Protein AF-A0A553KQR3-F1 (afdb_monomer_lite)

Radius of gyration: 22.25 Å; chains: 1; bounding box: 48×59×46 Å

Secondary structure (DSSP, 8-state):
-HHHHHHHHHHHHHHHHHHHHHHS-S---EE-TTS-EE----HHHHHHHHHHHHHHHHHHHHHHHHHHHHHHHTTT--HHHHHHIIIIIHHHHHHHHHHHHHHHHHHHHHHHHHHHHHH-

Structure (mmCIF, N/CA/C/O backbone):
data_AF-A0A553KQR3-F1
#
_entry.id   AF-A0A553KQR3-F1
#
loop_
_atom_site.group_PDB
_atom_site.id
_atom_site.type_symbol
_atom_site.label_atom_id
_atom_site.label_alt_id
_atom_site.label_comp_id
_atom_site.label_asym_id
_atom_site.label_entity_id
_atom_site.label_seq_id
_atom_site.pdbx_PDB_ins_code
_atom_site.Cartn_x
_atom_site.Cartn_y
_atom_site.Cartn_z
_atom_site.occupancy
_atom_site.B_iso_or_equiv
_atom_site.auth_seq_id
_atom_site.auth_comp_id
_atom_site.auth_asym_id
_atom_site.auth_atom_id
_atom_site.pdbx_PDB_model_num
ATOM 1 N N . MET A 1 1 ? -17.367 -7.140 9.792 1.00 59.81 1 MET A N 1
ATOM 2 C CA . MET A 1 1 ? -16.041 -6.591 9.408 1.00 59.81 1 MET A CA 1
ATOM 3 C C . MET A 1 1 ? -15.518 -7.176 8.107 1.00 59.81 1 MET A C 1
ATOM 5 O O . MET A 1 1 ? -15.021 -6.427 7.276 1.00 59.81 1 MET A O 1
ATOM 9 N N . GLU A 1 2 ? -15.704 -8.474 7.909 1.00 65.81 2 GLU A N 1
ATOM 10 C CA . GLU A 1 2 ? -15.250 -9.260 6.758 1.00 65.81 2 GLU A CA 1
ATOM 11 C C . GLU A 1 2 ? -15.526 -8.621 5.385 1.00 65.81 2 GLU A C 1
ATOM 13 O O . GLU A 1 2 ? -14.600 -8.382 4.619 1.00 65.81 2 GLU A O 1
ATOM 18 N N . LYS A 1 3 ? -16.765 -8.181 5.116 1.00 73.12 3 LYS A N 1
ATOM 19 C CA . LYS A 1 3 ? -17.129 -7.544 3.832 1.00 73.12 3 LYS A CA 1
ATOM 20 C C . LYS A 1 3 ? -16.372 -6.239 3.533 1.00 73.12 3 LYS A C 1
ATOM 22 O O . LYS A 1 3 ? -16.201 -5.897 2.367 1.00 73.12 3 LYS A O 1
ATOM 27 N N . ARG A 1 4 ? -15.954 -5.477 4.557 1.00 73.88 4 ARG A N 1
ATOM 28 C CA . ARG A 1 4 ? -15.178 -4.233 4.364 1.00 73.88 4 ARG A CA 1
ATOM 29 C C . ARG A 1 4 ? -13.708 -4.541 4.094 1.00 73.88 4 ARG A C 1
ATOM 31 O O . ARG A 1 4 ? -13.149 -3.961 3.175 1.00 73.88 4 ARG A O 1
ATOM 38 N N . LEU A 1 5 ? -13.125 -5.475 4.845 1.00 72.94 5 LEU A N 1
ATOM 39 C CA . LEU A 1 5 ? -11.755 -5.955 4.632 1.00 72.94 5 LEU A CA 1
ATOM 40 C C . LEU A 1 5 ? -11.584 -6.592 3.249 1.00 72.94 5 LEU A C 1
ATOM 42 O O . LEU A 1 5 ? -10.628 -6.267 2.554 1.00 72.94 5 LEU A O 1
ATOM 46 N N . LEU A 1 6 ? -12.552 -7.405 2.816 1.00 74.00 6 LEU A N 1
ATOM 47 C CA . LEU A 1 6 ? -12.548 -8.030 1.493 1.00 74.00 6 LEU A CA 1
ATOM 48 C C . LEU A 1 6 ? -12.546 -6.984 0.371 1.00 74.00 6 LEU A C 1
ATOM 50 O O . LEU A 1 6 ? -11.739 -7.062 -0.549 1.00 74.00 6 LEU A O 1
ATOM 54 N N . LYS A 1 7 ? -13.410 -5.963 0.470 1.00 76.44 7 LYS A N 1
ATOM 55 C CA . LYS A 1 7 ? -13.427 -4.857 -0.497 1.00 76.44 7 LYS A CA 1
ATOM 56 C C . LYS A 1 7 ? -12.081 -4.140 -0.530 1.00 76.44 7 LYS A C 1
ATOM 58 O O . LYS A 1 7 ? -11.546 -3.934 -1.612 1.00 76.44 7 LYS A O 1
ATOM 63 N N . THR A 1 8 ? -11.517 -3.804 0.631 1.00 80.06 8 THR A N 1
ATOM 64 C CA . THR A 1 8 ? -10.203 -3.154 0.702 1.00 80.06 8 THR A CA 1
ATOM 65 C C . THR A 1 8 ? -9.122 -4.001 0.038 1.00 80.06 8 THR A C 1
ATOM 67 O O . THR A 1 8 ? -8.365 -3.451 -0.749 1.00 80.06 8 THR A O 1
ATOM 70 N N . ALA A 1 9 ? -9.099 -5.316 0.279 1.00 74.06 9 ALA A N 1
ATOM 71 C CA . ALA A 1 9 ? -8.136 -6.234 -0.327 1.00 74.06 9 ALA A CA 1
ATOM 72 C C . ALA A 1 9 ? -8.225 -6.230 -1.860 1.00 74.06 9 ALA A C 1
ATOM 74 O O . ALA A 1 9 ? -7.211 -6.046 -2.532 1.00 74.06 9 ALA A O 1
ATOM 75 N N . VAL A 1 10 ? -9.440 -6.353 -2.409 1.00 78.31 10 VAL A N 1
ATOM 76 C CA . VAL A 1 10 ? -9.678 -6.364 -3.862 1.00 78.31 10 VAL A CA 1
ATOM 77 C C . VAL A 1 10 ? -9.291 -5.029 -4.503 1.00 78.31 10 VAL A C 1
ATOM 79 O O . VAL A 1 10 ? -8.584 -5.015 -5.509 1.00 78.31 10 VAL A O 1
ATOM 82 N N . TYR A 1 11 ? -9.688 -3.898 -3.912 1.00 80.06 11 TYR A N 1
ATOM 83 C CA . TYR A 1 11 ? -9.331 -2.585 -4.456 1.00 80.06 11 TYR A CA 1
ATOM 84 C C . TYR A 1 11 ? -7.831 -2.311 -4.352 1.00 80.06 11 TYR A C 1
ATOM 86 O O . TYR A 1 11 ? -7.234 -1.844 -5.319 1.00 80.06 11 TYR A O 1
ATOM 94 N N . SER A 1 12 ? -7.198 -2.653 -3.224 1.00 78.88 12 SER A N 1
ATOM 95 C CA . SER A 1 12 ? -5.744 -2.529 -3.087 1.00 78.88 12 SER A CA 1
ATOM 96 C C . SER A 1 12 ? -4.998 -3.437 -4.058 1.00 78.88 12 SER A C 1
ATOM 98 O O . SER A 1 12 ? -3.917 -3.068 -4.502 1.00 78.88 12 SER A O 1
ATOM 100 N N . PHE A 1 13 ? -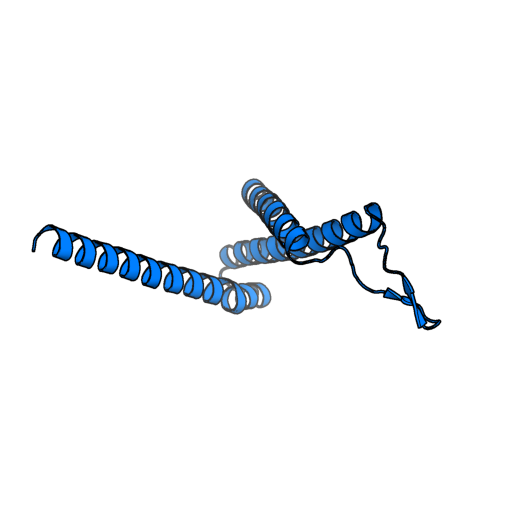5.575 -4.592 -4.414 1.00 79.44 13 PHE A N 1
ATOM 101 C CA . PHE A 1 13 ? -4.992 -5.517 -5.385 1.00 79.44 13 PHE A CA 1
ATOM 102 C C . PHE A 1 13 ? -4.995 -4.934 -6.776 1.00 79.44 13 PHE A C 1
ATOM 104 O O . PHE A 1 13 ? -3.949 -4.862 -7.406 1.00 79.44 13 PHE A O 1
ATOM 111 N N . LEU A 1 14 ? -6.151 -4.459 -7.227 1.00 82.00 14 LEU A N 1
ATOM 112 C CA . LEU A 1 14 ? -6.285 -3.846 -8.541 1.00 82.00 14 LEU A CA 1
ATOM 113 C C . LEU A 1 14 ? -5.385 -2.617 -8.681 1.00 82.00 14 LEU A C 1
ATOM 115 O O . LEU A 1 14 ? -4.679 -2.489 -9.678 1.00 82.00 14 LEU A O 1
ATOM 119 N N . ILE A 1 15 ? -5.364 -1.751 -7.664 1.00 82.31 15 ILE A N 1
ATOM 120 C CA . ILE A 1 15 ? -4.525 -0.547 -7.665 1.00 82.31 15 ILE A CA 1
ATOM 121 C C . ILE A 1 15 ? -3.044 -0.928 -7.632 1.00 82.31 15 ILE A C 1
ATOM 123 O O . ILE A 1 15 ? -2.280 -0.437 -8.455 1.00 82.31 15 ILE A O 1
ATOM 127 N N . GLY A 1 16 ? -2.640 -1.819 -6.722 1.00 79.50 16 GLY A N 1
ATOM 128 C CA . GLY A 1 16 ? -1.259 -2.284 -6.608 1.00 79.50 16 GLY A CA 1
ATOM 129 C C . GLY A 1 16 ? -0.772 -2.963 -7.882 1.00 79.50 16 GLY A C 1
ATOM 130 O O . GLY A 1 16 ? 0.325 -2.676 -8.349 1.00 79.50 16 GLY A O 1
ATOM 131 N N . PHE A 1 17 ? -1.606 -3.802 -8.491 1.00 77.94 17 PHE A N 1
ATOM 132 C CA . PHE A 1 17 ? -1.308 -4.468 -9.754 1.00 77.94 17 PHE A CA 1
ATOM 133 C C . PHE A 1 17 ? -1.132 -3.461 -10.893 1.00 77.94 17 PHE A C 1
ATOM 135 O O . PHE A 1 17 ? -0.104 -3.484 -11.563 1.00 77.94 17 PHE A O 1
ATOM 142 N N . ALA A 1 18 ? -2.068 -2.521 -11.057 1.00 80.81 18 ALA A 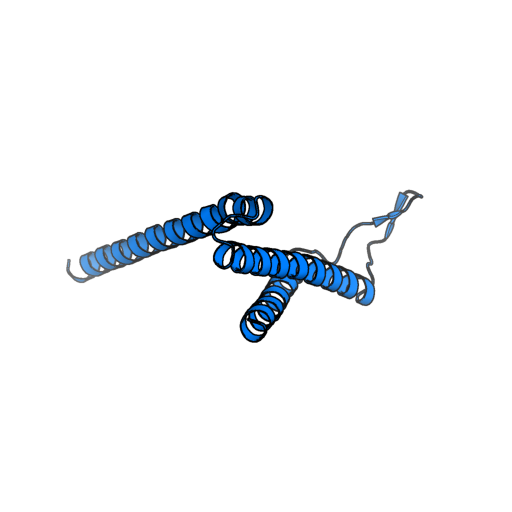N 1
ATOM 143 C CA . ALA A 1 18 ? -1.962 -1.470 -12.067 1.00 80.81 18 ALA A CA 1
ATOM 144 C C . ALA A 1 18 ? -0.704 -0.609 -11.874 1.00 80.81 18 ALA A C 1
ATOM 146 O O . ALA A 1 18 ? 0.021 -0.351 -12.833 1.00 80.81 18 ALA A O 1
ATOM 147 N N . LEU A 1 19 ? -0.402 -0.219 -10.631 1.00 79.25 19 LEU A N 1
ATOM 148 C CA . LEU A 1 19 ? 0.798 0.551 -10.311 1.00 79.25 19 LEU A CA 1
ATOM 149 C C . LEU A 1 19 ? 2.065 -0.234 -10.672 1.00 79.25 19 LEU A C 1
ATOM 151 O O . LEU A 1 19 ? 2.973 0.293 -11.302 1.00 79.25 19 LEU A O 1
ATOM 155 N N . THR A 1 20 ? 2.110 -1.514 -10.310 1.00 79.31 20 THR A N 1
ATOM 156 C CA . THR A 1 20 ? 3.281 -2.364 -10.546 1.00 79.31 20 THR A CA 1
ATOM 157 C C . THR A 1 20 ? 3.514 -2.576 -12.043 1.00 79.31 20 THR A C 1
ATOM 159 O O . THR A 1 20 ? 4.652 -2.501 -12.484 1.00 79.31 20 THR A O 1
ATOM 162 N N . VAL A 1 21 ? 2.460 -2.753 -12.846 1.00 77.31 21 VAL A N 1
ATOM 163 C CA . VAL A 1 21 ? 2.576 -2.848 -14.315 1.00 77.31 21 VAL A CA 1
ATOM 164 C C . VAL A 1 21 ? 3.142 -1.561 -14.928 1.00 77.31 21 VAL A C 1
ATOM 166 O O . VAL A 1 21 ? 3.948 -1.630 -15.849 1.00 77.31 21 VAL A O 1
ATOM 169 N N . ILE A 1 22 ? 2.740 -0.388 -14.427 1.00 77.56 22 ILE A N 1
ATOM 170 C CA . ILE A 1 22 ? 3.201 0.907 -14.958 1.00 77.56 22 ILE A CA 1
ATOM 171 C C . ILE A 1 22 ? 4.656 1.191 -14.560 1.00 77.56 22 ILE A C 1
ATOM 173 O O . ILE A 1 22 ? 5.435 1.683 -15.372 1.00 77.56 22 ILE A O 1
ATOM 177 N N . PHE A 1 23 ? 5.018 0.917 -13.304 1.00 76.75 23 PHE A N 1
ATOM 178 C CA . PHE A 1 23 ? 6.311 1.319 -12.744 1.00 76.75 23 PHE A CA 1
ATOM 179 C C . PHE A 1 23 ? 7.419 0.273 -12.896 1.00 76.75 23 PHE A C 1
ATOM 181 O O . PHE A 1 23 ? 8.590 0.630 -12.780 1.00 76.75 23 PHE A O 1
ATOM 188 N N . VAL A 1 24 ? 7.090 -1.002 -13.125 1.00 72.81 24 VAL A N 1
ATOM 189 C CA . VAL A 1 24 ? 8.090 -2.066 -13.270 1.00 72.81 24 VAL A CA 1
ATOM 190 C C . VAL A 1 24 ? 8.368 -2.302 -14.757 1.00 72.81 24 VAL A C 1
ATOM 192 O O . VAL A 1 24 ? 7.539 -2.913 -15.436 1.00 72.81 24 VAL A O 1
ATOM 195 N N . PRO A 1 25 ? 9.520 -1.852 -15.289 1.00 66.44 25 PRO A N 1
ATOM 196 C CA . PRO A 1 25 ? 9.859 -2.066 -16.690 1.00 66.44 25 PRO A CA 1
ATOM 197 C C . PRO A 1 25 ? 10.066 -3.557 -16.992 1.00 66.44 25 PRO A C 1
ATOM 199 O O . PRO A 1 25 ? 10.612 -4.302 -16.177 1.00 66.44 25 PRO A O 1
ATOM 202 N N . ILE A 1 26 ? 9.646 -3.983 -18.187 1.00 63.78 26 ILE A N 1
ATOM 203 C CA . ILE A 1 26 ? 9.786 -5.366 -18.687 1.00 63.78 26 ILE A CA 1
ATOM 204 C C . ILE A 1 26 ? 11.261 -5.750 -18.892 1.00 63.78 26 ILE A C 1
ATOM 206 O O . ILE A 1 26 ? 11.639 -6.903 -18.701 1.00 63.78 26 ILE A O 1
ATOM 210 N N . GLY A 1 27 ? 12.110 -4.779 -19.232 1.00 58.78 27 GLY A N 1
ATOM 211 C CA . GLY A 1 27 ? 13.548 -4.973 -19.393 1.00 58.78 27 GLY A CA 1
ATOM 212 C C . GLY A 1 27 ? 14.296 -4.689 -18.098 1.00 58.78 27 GLY A C 1
ATOM 213 O O . GLY A 1 27 ? 14.755 -3.570 -17.892 1.00 58.78 27 GLY A O 1
ATOM 214 N N . GLN A 1 28 ? 14.431 -5.682 -17.220 1.00 57.16 28 GLN A N 1
ATOM 215 C CA . GLN A 1 28 ? 15.505 -5.650 -16.229 1.00 57.16 28 GLN A CA 1
ATOM 216 C C . GLN A 1 28 ? 16.743 -6.301 -16.841 1.00 57.16 28 GLN A C 1
ATOM 218 O O . GLN A 1 28 ? 16.735 -7.501 -17.113 1.00 57.16 28 GLN A O 1
ATOM 223 N N . GLU A 1 29 ? 17.803 -5.518 -17.041 1.00 54.94 29 GLU A N 1
ATOM 224 C CA . GLU A 1 29 ? 19.128 -6.052 -17.354 1.00 54.94 29 GLU A CA 1
ATOM 225 C C . GLU A 1 29 ? 19.593 -6.901 -16.167 1.00 54.94 29 GLU A C 1
ATOM 227 O O . GLU A 1 29 ? 19.921 -6.389 -15.093 1.00 54.94 29 GLU A O 1
ATOM 232 N N . ARG A 1 30 ? 19.580 -8.225 -16.331 1.00 55.03 30 ARG A N 1
ATOM 233 C CA . ARG A 1 30 ? 20.225 -9.118 -15.372 1.00 55.03 30 ARG A CA 1
ATOM 234 C C . ARG A 1 30 ? 21.658 -9.330 -15.820 1.00 55.03 30 ARG A C 1
ATOM 236 O O . ARG A 1 30 ? 21.903 -10.010 -16.811 1.00 55.03 30 ARG A O 1
ATOM 243 N N . ILE A 1 31 ? 22.588 -8.769 -15.054 1.00 55.44 31 ILE A N 1
ATOM 244 C CA . ILE A 1 31 ? 24.010 -9.084 -15.171 1.00 55.44 31 ILE A CA 1
ATOM 245 C C . ILE A 1 31 ? 24.188 -10.503 -14.627 1.00 55.44 31 ILE A C 1
ATOM 247 O O . ILE A 1 31 ? 24.025 -10.752 -13.429 1.00 55.44 31 ILE A O 1
ATOM 251 N N . GLY A 1 32 ? 24.452 -11.454 -15.521 1.00 57.47 32 GLY A N 1
ATOM 252 C CA . GLY A 1 32 ? 24.808 -12.813 -15.138 1.00 57.47 32 GLY A CA 1
ATOM 253 C C . GLY A 1 32 ? 26.119 -12.836 -14.349 1.00 57.47 32 GLY A C 1
ATOM 254 O O . GLY A 1 32 ? 26.953 -11.944 -14.468 1.00 57.47 32 GLY A O 1
ATOM 255 N N . TRP A 1 33 ? 26.342 -13.890 -13.564 1.00 55.03 33 TRP A N 1
ATOM 256 C CA . TRP A 1 33 ? 27.575 -14.062 -12.778 1.00 55.03 33 TRP A CA 1
ATOM 257 C C . TRP A 1 33 ? 28.855 -14.100 -13.643 1.00 55.03 33 TRP A C 1
ATOM 259 O O . TRP A 1 33 ? 29.935 -13.784 -13.157 1.00 55.03 33 TRP A O 1
ATOM 269 N N . LEU A 1 34 ? 28.723 -14.416 -14.937 1.00 65.12 34 LEU A N 1
ATOM 270 C CA . LEU A 1 34 ? 29.790 -14.363 -15.945 1.00 65.12 34 LEU A CA 1
ATOM 271 C C . LEU A 1 34 ? 29.882 -13.027 -16.717 1.00 65.12 34 LEU A C 1
ATOM 273 O O . LEU A 1 34 ? 30.634 -12.940 -17.682 1.00 65.12 34 LEU A O 1
ATOM 277 N N . GLY A 1 35 ? 29.136 -11.990 -16.325 1.00 55.44 35 GLY A N 1
ATOM 278 C CA . GLY A 1 35 ? 29.123 -10.695 -17.022 1.00 55.44 35 GLY A CA 1
ATOM 279 C C . GLY A 1 35 ? 28.278 -10.667 -18.300 1.00 55.44 35 GLY A C 1
ATOM 280 O O . GLY A 1 35 ? 28.331 -9.691 -19.040 1.00 55.44 35 GLY A O 1
ATOM 281 N N . ASP A 1 36 ? 27.494 -11.715 -18.555 1.00 50.91 36 ASP A N 1
ATOM 282 C CA . ASP A 1 36 ? 26.606 -11.785 -19.712 1.00 50.91 36 ASP A CA 1
ATOM 283 C C . ASP A 1 36 ? 25.326 -10.971 -19.454 1.00 50.91 36 ASP A C 1
ATOM 285 O O . ASP A 1 36 ? 24.696 -11.108 -18.397 1.00 50.91 36 ASP A O 1
ATOM 289 N N . VAL A 1 37 ? 24.958 -10.103 -20.398 1.00 54.81 37 VAL A N 1
ATOM 290 C CA . VAL A 1 37 ? 23.788 -9.218 -20.293 1.00 54.81 37 VAL A CA 1
ATOM 291 C C . VAL A 1 37 ? 22.656 -9.838 -21.104 1.00 54.81 37 VAL A C 1
ATOM 293 O O . VAL A 1 37 ? 22.535 -9.621 -22.307 1.00 54.81 37 VAL A O 1
ATOM 296 N N . SER A 1 38 ? 21.815 -10.632 -20.442 1.00 56.53 38 SER A N 1
ATOM 297 C CA . SER A 1 38 ? 20.592 -11.156 -21.055 1.00 56.53 38 SER A CA 1
ATOM 298 C C . SER A 1 38 ? 19.459 -10.149 -20.875 1.00 56.53 38 SER A C 1
ATOM 300 O O . SER A 1 38 ? 19.062 -9.831 -19.752 1.00 56.53 38 SER A O 1
ATOM 302 N N . THR A 1 39 ? 18.939 -9.634 -21.988 1.00 57.19 39 THR A N 1
ATOM 303 C CA . THR A 1 39 ? 17.893 -8.597 -22.030 1.00 57.19 39 THR A CA 1
ATOM 304 C C . THR A 1 39 ? 16.466 -9.143 -22.090 1.00 57.19 39 THR A C 1
ATOM 306 O O . THR A 1 39 ? 15.521 -8.368 -22.221 1.00 57.19 39 THR A O 1
ATOM 309 N N . ALA A 1 40 ? 16.256 -10.454 -21.962 1.00 57.06 40 ALA A N 1
ATOM 310 C CA . ALA A 1 40 ? 14.934 -11.048 -22.146 1.00 57.06 40 ALA A CA 1
ATOM 311 C C . ALA A 1 40 ? 14.424 -11.720 -20.865 1.00 57.06 40 ALA A C 1
ATOM 313 O O . ALA A 1 40 ? 14.601 -12.921 -20.661 1.00 57.06 40 ALA A O 1
ATOM 314 N N . VAL A 1 41 ? 13.739 -10.957 -20.006 1.00 62.88 41 VAL A N 1
ATOM 315 C CA . VAL A 1 41 ? 12.821 -11.566 -19.032 1.00 62.88 41 VAL A CA 1
ATOM 316 C C . VAL A 1 41 ? 11.667 -12.172 -19.827 1.00 62.88 41 VAL A C 1
ATOM 318 O O . VAL A 1 41 ? 11.034 -11.489 -20.635 1.00 62.88 41 VAL A O 1
ATOM 321 N N . SER A 1 42 ? 11.400 -13.463 -19.632 1.00 70.81 42 SER A N 1
ATOM 322 C CA . SER A 1 42 ? 10.271 -14.113 -20.290 1.00 70.81 42 SER A CA 1
ATOM 323 C C . SER A 1 42 ? 8.957 -13.466 -19.819 1.00 70.81 42 SER A C 1
ATOM 325 O O . SER A 1 42 ? 8.811 -13.115 -18.647 1.00 70.81 42 SER A O 1
ATOM 327 N N . TYR A 1 43 ? 7.983 -13.291 -20.718 1.00 69.88 43 TYR A N 1
ATOM 328 C CA . TYR A 1 43 ? 6.666 -12.739 -20.356 1.00 69.88 43 TYR A CA 1
ATOM 329 C C . TYR A 1 43 ? 6.026 -13.418 -19.124 1.00 69.88 43 TYR A C 1
ATOM 331 O O . TYR A 1 43 ? 5.486 -12.701 -18.276 1.00 69.88 43 TYR A O 1
ATOM 339 N N . PRO A 1 44 ? 6.099 -14.758 -18.971 1.00 76.38 44 PRO A N 1
ATOM 340 C CA . PRO A 1 44 ? 5.627 -15.435 -17.767 1.00 76.38 44 PRO A CA 1
ATOM 341 C C . PRO A 1 44 ? 6.345 -14.970 -16.494 1.00 76.38 44 PRO A C 1
ATOM 343 O O . PRO A 1 44 ? 5.683 -14.652 -15.508 1.00 76.38 44 PRO A O 1
ATOM 346 N N . ASP A 1 45 ? 7.676 -14.872 -16.514 1.00 75.12 45 ASP A N 1
ATOM 347 C CA . ASP A 1 45 ? 8.463 -14.461 -15.344 1.00 75.12 45 ASP A CA 1
ATOM 348 C C . ASP A 1 45 ? 8.178 -13.012 -14.945 1.00 75.12 45 ASP A C 1
ATOM 350 O O . ASP A 1 45 ? 8.041 -12.707 -13.757 1.00 75.12 45 ASP A O 1
ATOM 354 N N . TYR A 1 46 ? 8.017 -12.127 -15.932 1.00 75.31 46 TYR A N 1
ATOM 355 C CA . TYR A 1 46 ? 7.602 -10.748 -15.692 1.00 75.31 46 TYR A CA 1
ATOM 356 C C . TYR A 1 46 ? 6.211 -10.689 -15.046 1.00 75.31 46 TYR A C 1
ATOM 358 O O . TYR A 1 46 ? 6.024 -10.000 -14.041 1.00 75.31 46 TYR A O 1
ATOM 366 N N . PHE A 1 47 ? 5.245 -11.460 -15.558 1.00 79.81 47 PHE A N 1
ATOM 367 C CA . PHE A 1 47 ? 3.905 -11.525 -14.974 1.00 79.81 47 PHE A CA 1
ATOM 368 C C . PHE A 1 47 ? 3.938 -12.023 -13.524 1.00 79.81 47 PHE A C 1
ATOM 370 O O . PHE A 1 47 ? 3.324 -11.405 -12.654 1.00 79.81 47 PHE A O 1
ATOM 377 N N . TYR A 1 48 ? 4.690 -13.088 -13.229 1.00 80.94 48 TYR A N 1
ATOM 378 C CA . TYR A 1 48 ? 4.841 -13.585 -11.858 1.00 80.94 48 TYR A CA 1
ATOM 379 C C . TYR A 1 48 ? 5.523 -12.574 -10.938 1.00 80.94 48 TYR A C 1
ATOM 381 O O . TYR A 1 48 ? 5.141 -12.452 -9.771 1.00 80.94 48 TYR A O 1
ATOM 389 N N . MET A 1 49 ? 6.498 -11.824 -11.450 1.00 81.38 49 MET A N 1
ATOM 390 C CA . MET A 1 49 ? 7.166 -10.764 -10.701 1.00 81.38 49 MET A CA 1
ATOM 391 C C . MET A 1 49 ? 6.186 -9.645 -10.329 1.00 81.38 49 MET A C 1
ATOM 393 O O . MET A 1 49 ? 6.047 -9.313 -9.149 1.00 81.38 49 MET A O 1
ATOM 397 N N . VAL A 1 50 ? 5.445 -9.125 -11.309 1.00 82.88 50 VAL A N 1
ATOM 398 C CA . VAL A 1 50 ? 4.411 -8.100 -11.104 1.00 82.88 50 VAL A CA 1
ATOM 399 C C . VAL A 1 50 ? 3.325 -8.603 -10.153 1.00 82.88 50 VAL A C 1
ATOM 401 O O . VAL A 1 50 ? 2.956 -7.915 -9.201 1.00 82.88 50 VAL A O 1
ATOM 404 N N . PHE A 1 51 ? 2.843 -9.828 -10.362 1.00 80.56 51 PHE A N 1
ATOM 405 C CA . PHE A 1 51 ? 1.815 -10.446 -9.531 1.00 80.56 51 PHE A CA 1
ATOM 406 C C . PHE A 1 51 ? 2.272 -10.613 -8.076 1.00 80.56 51 PHE A C 1
ATOM 408 O O . PHE A 1 51 ? 1.522 -10.311 -7.146 1.00 80.56 51 PHE A O 1
ATOM 415 N N . ARG A 1 52 ? 3.524 -11.032 -7.858 1.00 82.81 52 ARG A N 1
ATOM 416 C CA . ARG A 1 52 ? 4.108 -11.168 -6.519 1.00 82.81 52 ARG A CA 1
ATOM 417 C C . ARG A 1 52 ? 4.216 -9.821 -5.809 1.00 82.81 52 ARG A C 1
ATOM 419 O O . ARG A 1 52 ? 3.872 -9.737 -4.630 1.00 82.81 52 ARG A O 1
ATOM 426 N N . TYR A 1 53 ? 4.656 -8.776 -6.504 1.00 79.38 53 TYR A N 1
ATOM 427 C CA . TYR A 1 53 ? 4.717 -7.432 -5.932 1.00 79.38 53 TYR A CA 1
ATOM 428 C C . TYR A 1 53 ? 3.327 -6.871 -5.624 1.00 79.38 53 TYR A C 1
ATOM 430 O O . TYR A 1 53 ? 3.121 -6.329 -4.537 1.00 79.38 53 TYR A O 1
ATOM 438 N N . ALA A 1 54 ? 2.352 -7.086 -6.509 1.00 78.94 54 ALA A N 1
ATOM 439 C CA . ALA A 1 54 ? 0.964 -6.713 -6.259 1.00 78.94 54 ALA A CA 1
ATOM 440 C C . ALA A 1 54 ? 0.405 -7.421 -5.012 1.00 78.94 54 ALA A C 1
ATOM 442 O O . ALA A 1 54 ? -0.202 -6.776 -4.156 1.00 78.94 54 ALA A O 1
ATOM 443 N N . LEU A 1 55 ? 0.676 -8.722 -4.848 1.00 82.31 55 LEU A N 1
ATOM 444 C CA . LEU A 1 55 ? 0.289 -9.471 -3.649 1.00 82.31 55 LEU A CA 1
ATOM 445 C C . LEU A 1 55 ? 0.952 -8.929 -2.377 1.00 82.31 55 LEU A C 1
ATOM 447 O O . LEU A 1 55 ? 0.264 -8.719 -1.376 1.00 82.31 55 LEU A O 1
ATOM 451 N N . MET A 1 56 ? 2.259 -8.652 -2.407 1.00 81.69 56 MET A N 1
ATOM 452 C CA . MET A 1 56 ? 2.962 -8.044 -1.269 1.00 81.69 56 MET A CA 1
ATOM 453 C C . MET A 1 56 ? 2.342 -6.698 -0.885 1.00 81.69 56 MET A C 1
ATOM 455 O O . MET A 1 56 ? 2.044 -6.467 0.288 1.00 81.69 56 MET A O 1
ATOM 459 N N . PHE A 1 57 ? 2.076 -5.843 -1.873 1.00 79.69 57 PHE A N 1
ATOM 460 C CA . PHE A 1 57 ? 1.428 -4.552 -1.661 1.00 79.69 57 PHE A CA 1
ATOM 461 C C . PHE A 1 57 ? 0.046 -4.710 -1.015 1.00 79.69 57 PHE A C 1
ATOM 463 O O . PHE A 1 57 ? -0.269 -4.041 -0.029 1.00 79.69 57 PHE A O 1
ATOM 470 N N . THR A 1 58 ? -0.762 -5.657 -1.495 1.00 82.25 58 THR A N 1
ATOM 471 C CA . THR A 1 58 ? -2.071 -5.911 -0.883 1.00 82.25 58 THR A CA 1
ATOM 472 C C . THR A 1 58 ? -2.015 -6.434 0.527 1.00 82.25 58 THR A C 1
ATOM 474 O O . THR A 1 58 ? -2.812 -5.994 1.352 1.00 82.25 58 THR A O 1
ATOM 477 N N . ALA A 1 59 ? -1.081 -7.335 0.826 1.00 80.81 59 ALA A N 1
ATOM 478 C CA . ALA A 1 59 ? -0.914 -7.849 2.174 1.00 80.81 59 ALA A CA 1
ATOM 479 C C . ALA A 1 59 ? -0.639 -6.693 3.146 1.00 80.81 59 ALA A C 1
ATOM 481 O O . ALA A 1 59 ? -1.268 -6.615 4.201 1.00 80.81 59 ALA A O 1
ATOM 482 N N . VAL A 1 60 ? 0.210 -5.740 2.744 1.00 82.62 60 VAL A N 1
ATOM 483 C CA . VAL A 1 60 ? 0.502 -4.529 3.522 1.00 82.62 60 VAL A CA 1
ATOM 484 C C . VAL A 1 60 ? -0.744 -3.652 3.679 1.00 82.62 60 VAL A C 1
ATOM 486 O O . VAL A 1 60 ? -1.085 -3.278 4.801 1.00 82.62 60 VAL A O 1
ATOM 489 N N . CYS A 1 61 ? -1.477 -3.358 2.602 1.00 78.50 61 CYS A N 1
ATOM 490 C CA . CYS A 1 61 ? -2.696 -2.543 2.679 1.00 78.50 61 CYS A CA 1
ATOM 491 C C . CYS A 1 61 ? -3.779 -3.172 3.567 1.00 78.50 61 CYS A C 1
ATOM 493 O O . CYS A 1 61 ? -4.423 -2.474 4.355 1.00 78.50 61 CYS A O 1
ATOM 495 N N . VAL A 1 62 ? -3.972 -4.488 3.464 1.00 79.62 62 VAL A N 1
ATOM 496 C CA . VAL A 1 62 ? -4.922 -5.239 4.291 1.00 79.62 62 VAL A CA 1
ATOM 497 C C . VAL A 1 62 ? -4.479 -5.236 5.750 1.00 79.62 62 VAL A C 1
ATOM 499 O O . VAL A 1 62 ? -5.315 -5.008 6.623 1.00 79.62 62 VAL A O 1
ATOM 502 N N . LEU A 1 63 ? -3.183 -5.405 6.025 1.00 81.38 63 LEU A N 1
ATOM 503 C CA . LEU A 1 63 ? -2.625 -5.335 7.375 1.00 81.38 63 LEU A CA 1
ATOM 504 C C . LEU A 1 63 ? -2.841 -3.951 8.004 1.00 81.38 63 LEU A C 1
ATOM 506 O O . LEU A 1 63 ? -3.323 -3.858 9.130 1.00 81.38 63 LEU A O 1
ATOM 510 N N . VAL A 1 64 ? -2.581 -2.868 7.266 1.00 80.00 64 VAL A N 1
ATOM 511 C CA . VAL A 1 64 ? -2.835 -1.491 7.730 1.00 80.00 64 VAL A CA 1
ATOM 512 C C . VAL A 1 64 ? -4.328 -1.258 7.980 1.00 80.00 64 VAL A C 1
ATOM 514 O O . VAL A 1 64 ? -4.711 -0.690 9.005 1.00 80.00 64 VAL A O 1
ATOM 517 N N . ALA A 1 65 ? -5.195 -1.722 7.076 1.00 78.31 65 ALA A N 1
ATOM 518 C CA . ALA A 1 65 ? -6.642 -1.609 7.243 1.00 78.31 65 ALA A CA 1
ATOM 519 C C . ALA A 1 65 ? -7.143 -2.401 8.461 1.00 78.31 65 ALA A C 1
ATOM 521 O O . ALA A 1 65 ? -7.988 -1.905 9.210 1.00 78.31 65 ALA A O 1
ATOM 522 N N . PHE A 1 66 ? -6.601 -3.598 8.682 1.00 80.06 66 PHE A N 1
ATOM 523 C CA . PHE A 1 66 ? -6.889 -4.419 9.850 1.00 80.06 66 PHE A CA 1
ATOM 524 C C . PHE A 1 66 ? -6.432 -3.730 11.138 1.00 80.06 66 PHE A C 1
ATOM 526 O O . PHE A 1 66 ? -7.236 -3.571 12.053 1.00 80.06 66 PHE A O 1
ATOM 533 N N . LEU A 1 67 ? -5.192 -3.232 11.186 1.00 77.00 67 LEU A N 1
ATOM 534 C CA . LEU A 1 67 ? -4.652 -2.510 12.341 1.00 77.00 67 LEU A CA 1
ATOM 535 C C . LEU A 1 67 ? -5.459 -1.253 12.661 1.00 77.00 67 LEU A C 1
ATOM 537 O O . LEU A 1 67 ? -5.748 -0.999 13.825 1.00 77.00 67 LEU A O 1
ATOM 541 N N . ARG A 1 68 ? -5.907 -0.501 11.652 1.00 74.12 68 ARG A N 1
ATOM 542 C CA . ARG A 1 68 ? -6.794 0.655 11.853 1.00 74.12 68 ARG A CA 1
ATOM 543 C C . ARG A 1 68 ? -8.112 0.257 12.516 1.00 74.12 68 ARG A C 1
ATOM 545 O O . ARG A 1 68 ? -8.612 0.961 13.394 1.00 74.12 68 ARG A O 1
ATOM 552 N N . VAL A 1 69 ? -8.699 -0.846 12.064 1.00 77.00 69 VAL A N 1
ATOM 553 C CA . VAL A 1 69 ? -9.965 -1.356 12.593 1.00 77.00 69 VAL A CA 1
ATOM 554 C C . VAL A 1 69 ? -9.782 -1.890 14.016 1.00 77.00 69 VAL A C 1
ATOM 556 O O . VAL A 1 69 ? -10.579 -1.547 14.887 1.00 77.00 69 VAL A O 1
ATOM 559 N N . ALA A 1 70 ? -8.710 -2.642 14.265 1.00 72.31 70 ALA A N 1
ATOM 560 C CA . ALA A 1 70 ? -8.342 -3.127 15.589 1.00 72.31 70 ALA A CA 1
ATOM 561 C C . ALA A 1 70 ? -8.064 -1.964 16.557 1.00 72.31 70 ALA A C 1
ATOM 563 O O . ALA A 1 70 ? -8.591 -1.957 17.666 1.00 72.31 70 ALA A O 1
ATOM 564 N N . ASN A 1 71 ? -7.336 -0.926 16.128 1.00 74.12 71 ASN A N 1
ATOM 565 C CA . ASN A 1 71 ? -7.075 0.264 16.945 1.00 74.12 71 ASN A CA 1
ATOM 566 C C . ASN A 1 71 ? -8.377 0.939 17.397 1.00 74.12 71 ASN A C 1
ATOM 568 O O . ASN A 1 71 ? -8.517 1.315 18.557 1.00 74.12 71 ASN A O 1
ATOM 572 N N . ARG A 1 72 ? -9.355 1.032 16.484 1.00 72.62 72 ARG A N 1
ATOM 573 C CA . ARG A 1 72 ? -10.677 1.605 16.761 1.00 72.62 72 ARG A CA 1
ATOM 574 C C . ARG A 1 72 ? -11.516 0.750 17.714 1.00 72.62 72 ARG A C 1
ATOM 576 O O . ARG A 1 72 ? -12.341 1.300 18.426 1.00 72.62 72 ARG A O 1
ATOM 583 N N . GLN A 1 73 ? -11.349 -0.572 17.706 1.00 72.50 73 GLN A N 1
ATOM 584 C CA . GLN A 1 73 ? -12.055 -1.464 18.637 1.00 72.50 73 GLN A CA 1
ATOM 585 C C . GLN A 1 73 ? -11.407 -1.529 20.018 1.00 72.50 73 GLN A C 1
ATOM 587 O O . GLN A 1 73 ? -12.090 -1.821 20.993 1.00 72.50 73 GLN A O 1
ATOM 592 N N . THR A 1 74 ? -10.101 -1.283 20.096 1.00 69.06 74 THR A N 1
ATOM 593 C CA . THR A 1 74 ? -9.321 -1.463 21.327 1.00 69.06 74 THR A CA 1
ATOM 594 C C . THR A 1 74 ? -9.003 -0.137 22.028 1.00 69.06 74 THR A C 1
ATOM 596 O O . THR A 1 74 ? -8.183 -0.136 22.944 1.00 69.06 74 THR A O 1
ATOM 599 N N . ASP A 1 75 ? -9.601 0.982 21.594 1.00 65.88 75 ASP A N 1
ATOM 600 C CA . ASP A 1 75 ? -9.353 2.347 22.100 1.00 65.88 75 ASP A CA 1
ATOM 601 C C . ASP A 1 75 ? -7.857 2.659 22.303 1.00 65.88 75 ASP A C 1
ATOM 603 O O . ASP A 1 75 ? -7.427 3.180 23.330 1.00 65.88 75 ASP A O 1
ATOM 607 N N . GLY A 1 76 ? -7.012 2.288 21.335 1.00 61.91 76 GLY A N 1
ATOM 608 C CA . GLY A 1 76 ? -5.584 2.620 21.408 1.00 61.91 76 GLY A CA 1
ATOM 609 C C . GLY A 1 76 ? -4.740 1.775 22.365 1.00 61.91 76 GLY A C 1
ATOM 610 O O . GLY A 1 76 ? -3.560 2.074 22.535 1.00 61.91 76 GLY A O 1
ATOM 611 N N . LYS A 1 77 ? -5.279 0.702 22.963 1.00 63.44 77 LYS A N 1
ATOM 612 C CA . LYS A 1 77 ? -4.509 -0.159 23.887 1.00 63.44 77 LYS A CA 1
ATOM 613 C C . LYS A 1 77 ? -3.370 -0.944 23.222 1.00 63.44 77 LYS A C 1
ATOM 615 O O . LYS A 1 77 ? -2.490 -1.431 23.924 1.00 63.44 77 LYS A O 1
ATOM 620 N N . ILE A 1 78 ? -3.366 -1.084 21.892 1.00 70.88 78 ILE A N 1
ATOM 621 C CA . ILE A 1 78 ? -2.324 -1.813 21.154 1.00 70.88 78 ILE A CA 1
ATOM 622 C C . ILE A 1 78 ? -1.307 -0.803 20.590 1.00 70.88 78 ILE A C 1
ATOM 624 O O . ILE A 1 78 ? -1.641 -0.082 19.645 1.00 70.88 78 ILE A O 1
ATOM 628 N N . PRO A 1 79 ? -0.058 -0.768 21.095 1.00 73.50 79 PRO A N 1
ATOM 629 C CA . PRO A 1 79 ? 0.920 0.259 20.725 1.00 73.50 79 PRO A CA 1
ATOM 630 C C . PRO A 1 79 ? 1.284 0.232 19.233 1.00 73.50 79 PRO A C 1
ATOM 632 O O . PRO A 1 79 ? 1.408 1.283 18.611 1.00 73.50 79 PRO A O 1
ATOM 635 N N . LEU A 1 80 ? 1.366 -0.957 18.622 1.00 72.38 80 LEU A N 1
ATOM 636 C CA . LEU A 1 80 ? 1.655 -1.106 17.188 1.00 72.38 80 LEU A CA 1
ATOM 637 C C . LEU A 1 80 ? 0.540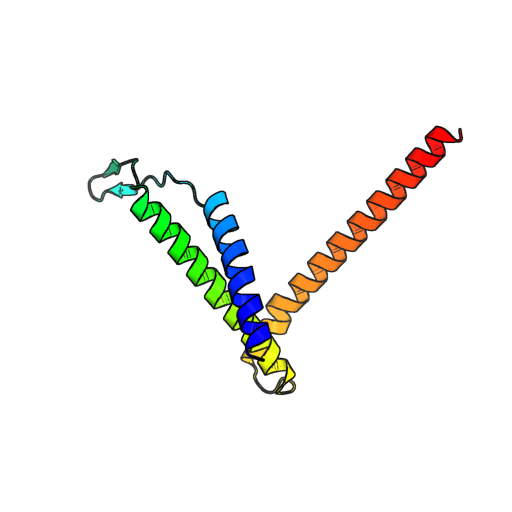 -0.546 16.295 1.00 72.38 80 LEU A C 1
ATOM 639 O O . LEU A 1 80 ? 0.811 0.069 15.267 1.00 72.38 80 LEU A O 1
ATOM 643 N N . ALA A 1 81 ? -0.720 -0.744 16.688 1.00 67.81 81 ALA A N 1
ATOM 644 C CA . ALA A 1 81 ? -1.859 -0.273 15.910 1.00 67.81 81 ALA A CA 1
ATOM 645 C C . ALA A 1 81 ? -1.962 1.259 15.955 1.00 67.81 81 ALA A C 1
ATOM 647 O O . ALA A 1 81 ? -2.278 1.885 14.944 1.00 67.81 81 ALA A O 1
ATOM 648 N N . ARG A 1 82 ? -1.629 1.861 17.104 1.00 68.44 82 ARG A N 1
ATOM 649 C CA . ARG A 1 82 ? -1.536 3.314 17.260 1.00 68.44 82 ARG A CA 1
ATOM 650 C C . ARG A 1 82 ? -0.396 3.908 16.434 1.00 68.44 82 ARG A C 1
ATOM 652 O O . ARG A 1 82 ? -0.642 4.840 15.677 1.00 68.44 82 ARG A O 1
ATOM 659 N N . PHE A 1 83 ? 0.796 3.312 16.507 1.00 75.06 83 PHE A N 1
ATOM 660 C CA . PHE A 1 83 ? 1.962 3.752 15.736 1.00 75.06 83 PHE A CA 1
ATOM 661 C C . PHE A 1 83 ? 1.669 3.793 14.231 1.00 75.06 83 PHE A C 1
ATOM 663 O O . PHE A 1 83 ? 1.896 4.809 13.586 1.00 75.06 83 PHE A O 1
ATOM 670 N N . VAL A 1 84 ? 1.082 2.726 13.676 1.00 72.69 84 VAL A N 1
ATOM 671 C CA . VAL A 1 84 ? 0.730 2.658 12.246 1.00 72.69 84 VAL A CA 1
ATOM 672 C C . VAL A 1 84 ? -0.313 3.711 11.854 1.00 72.69 84 VAL A C 1
ATOM 674 O O . VAL A 1 84 ? -0.236 4.282 10.767 1.00 72.69 84 VAL A O 1
ATOM 677 N N . VAL A 1 85 ? -1.293 3.992 12.715 1.00 69.69 85 VAL A N 1
ATOM 678 C CA . VAL A 1 85 ? -2.327 4.995 12.421 1.00 69.69 85 VAL A CA 1
ATOM 679 C C . VAL A 1 85 ? -1.751 6.414 12.433 1.00 69.69 85 VAL A C 1
ATOM 681 O O . VAL A 1 85 ? -1.984 7.146 11.470 1.00 69.69 85 VAL A O 1
ATOM 684 N N . GLU A 1 86 ? -0.977 6.775 13.457 1.00 75.94 86 GLU A N 1
ATOM 685 C CA . GLU A 1 86 ? -0.362 8.106 13.585 1.00 75.94 86 GLU A CA 1
ATOM 686 C C . GLU A 1 86 ? 0.698 8.347 12.496 1.00 75.94 86 GLU A C 1
ATOM 688 O O . GLU A 1 86 ? 0.705 9.395 11.859 1.00 75.94 86 GLU A O 1
ATOM 693 N N . TRP A 1 87 ? 1.558 7.367 12.203 1.00 74.38 87 TRP A N 1
ATOM 694 C CA . TRP A 1 87 ? 2.654 7.565 11.244 1.00 74.38 87 TRP A CA 1
ATOM 695 C C . TRP A 1 87 ? 2.275 7.394 9.775 1.00 74.38 87 TRP A C 1
ATOM 697 O O . TRP A 1 87 ? 2.959 7.943 8.915 1.00 74.38 87 TRP A O 1
ATOM 707 N N . ILE A 1 88 ? 1.234 6.620 9.452 1.00 72.25 88 ILE A N 1
ATOM 708 C CA . ILE A 1 88 ? 0.883 6.329 8.050 1.00 72.25 88 ILE A CA 1
ATOM 709 C C . ILE A 1 88 ? -0.441 6.984 7.668 1.00 72.25 88 ILE A C 1
ATOM 711 O O . ILE A 1 88 ? -0.531 7.650 6.639 1.00 72.25 88 ILE A O 1
ATOM 715 N N . ILE A 1 89 ? -1.492 6.804 8.471 1.00 74.19 89 ILE A N 1
ATOM 716 C CA . ILE A 1 89 ? -2.849 7.195 8.063 1.00 74.19 89 ILE A CA 1
ATOM 717 C C . ILE A 1 89 ? -3.076 8.700 8.223 1.00 74.19 89 ILE A C 1
ATOM 719 O O . ILE A 1 89 ? -3.681 9.316 7.342 1.00 74.19 89 ILE A O 1
ATOM 723 N N . GLU A 1 90 ? -2.618 9.297 9.321 1.00 75.56 90 GLU A N 1
ATOM 724 C CA . GLU A 1 90 ? -2.765 10.737 9.563 1.00 75.56 90 GLU A CA 1
ATOM 725 C C . GLU A 1 90 ? -2.024 11.616 8.546 1.00 75.56 90 GLU A C 1
ATOM 727 O O . GLU A 1 90 ? -2.685 12.475 7.952 1.00 75.56 90 GLU A O 1
ATOM 732 N N . PRO A 1 91 ? -0.724 11.402 8.258 1.00 77.38 91 PRO A N 1
ATOM 733 C CA . PRO A 1 91 ? -0.017 12.202 7.262 1.00 77.38 91 PRO A CA 1
ATOM 734 C C . PRO A 1 91 ? -0.562 11.987 5.850 1.00 77.38 91 PRO A C 1
ATOM 736 O O . PRO A 1 91 ? -0.650 12.931 5.069 1.00 77.38 91 PRO A O 1
ATOM 739 N N . LEU A 1 92 ? -1.009 10.771 5.518 1.00 76.00 92 LEU A N 1
ATOM 740 C CA . LEU A 1 92 ? -1.653 10.529 4.229 1.00 76.00 92 LEU A CA 1
ATOM 741 C C . LEU A 1 92 ? -2.960 11.328 4.115 1.00 76.00 92 LEU A C 1
ATOM 743 O O . LEU A 1 92 ? -3.211 11.982 3.105 1.00 76.00 92 LEU A O 1
ATOM 747 N N . LYS A 1 93 ? -3.786 11.323 5.168 1.00 75.69 93 LYS A N 1
ATOM 748 C CA . LYS A 1 93 ? -5.042 12.082 5.200 1.00 75.69 93 LYS A CA 1
ATOM 749 C C . LYS A 1 93 ? -4.793 13.590 5.111 1.00 75.69 93 LYS A C 1
ATOM 751 O O . LYS A 1 93 ? -5.516 14.264 4.377 1.00 75.69 93 LYS A O 1
ATOM 756 N N . SER A 1 94 ? -3.809 14.119 5.838 1.00 75.31 94 SER A N 1
ATOM 757 C CA . SER A 1 94 ? -3.489 15.550 5.798 1.00 75.31 94 SER A CA 1
ATOM 758 C C . SER A 1 94 ? -2.975 15.976 4.421 1.00 75.31 94 SER A C 1
ATOM 760 O O . SER A 1 94 ? -3.406 17.013 3.919 1.00 75.31 94 SER A O 1
ATOM 762 N N . LEU A 1 95 ? -2.163 15.142 3.762 1.00 79.06 95 LEU A N 1
ATOM 763 C CA . LEU A 1 95 ? -1.671 15.388 2.406 1.00 79.06 95 LEU A CA 1
ATOM 764 C C . LEU A 1 95 ? -2.816 15.456 1.389 1.00 79.06 95 LEU A C 1
ATOM 766 O O . LEU A 1 95 ? -2.891 16.411 0.616 1.00 79.06 95 LEU A O 1
ATOM 770 N N . PHE A 1 96 ? -3.747 14.496 1.414 1.00 79.31 96 PHE A N 1
ATOM 771 C CA . PHE A 1 96 ? -4.902 14.518 0.508 1.00 79.31 96 PHE A CA 1
ATOM 772 C C . PHE A 1 96 ? -5.808 15.731 0.740 1.00 79.31 96 PHE A C 1
ATOM 774 O O . PHE A 1 96 ? -6.290 16.323 -0.224 1.00 79.31 96 PHE A O 1
ATOM 781 N N . ILE A 1 97 ? -6.024 16.123 1.999 1.00 81.81 97 ILE A N 1
ATOM 782 C CA . ILE A 1 97 ? -6.818 17.315 2.328 1.00 81.81 97 ILE A CA 1
ATOM 783 C C . ILE A 1 97 ? -6.119 18.584 1.829 1.00 81.81 97 ILE A C 1
ATOM 785 O O . ILE A 1 97 ? -6.777 19.439 1.240 1.00 81.81 97 ILE A O 1
ATOM 789 N N . GLY A 1 98 ? -4.801 18.694 2.018 1.00 79.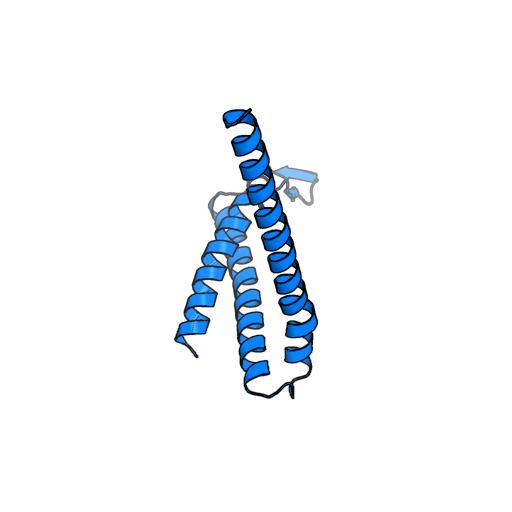19 98 GLY A N 1
ATOM 790 C CA . GLY A 1 98 ? -4.013 19.823 1.519 1.00 79.19 98 GLY A CA 1
ATOM 791 C C . GLY A 1 98 ? -4.016 19.916 -0.008 1.00 79.19 98 GLY A C 1
ATOM 792 O O . GLY A 1 98 ? -4.194 20.992 -0.568 1.00 79.19 98 GLY A O 1
ATOM 793 N N . PHE A 1 99 ? -3.896 18.786 -0.705 1.00 83.00 99 PHE A N 1
ATOM 794 C CA . PHE A 1 99 ? -3.977 18.770 -2.166 1.00 83.00 99 PHE A CA 1
ATOM 795 C C . PHE A 1 99 ? -5.380 19.151 -2.674 1.00 83.00 99 PHE A C 1
ATOM 797 O O . PHE A 1 99 ? -5.520 19.943 -3.610 1.00 83.00 99 PHE A O 1
ATOM 804 N N . ALA A 1 100 ? -6.432 18.632 -2.034 1.00 82.06 100 ALA A N 1
ATOM 805 C CA . ALA A 1 100 ? -7.816 18.949 -2.383 1.00 82.06 100 ALA A CA 1
ATOM 806 C C . ALA A 1 100 ? -8.164 20.429 -2.144 1.00 82.06 100 ALA A C 1
ATOM 808 O O . ALA A 1 100 ? -8.890 21.028 -2.936 1.00 82.06 100 ALA A O 1
ATOM 809 N N . SER A 1 101 ? -7.641 21.042 -1.077 1.00 84.62 101 SER A N 1
ATOM 810 C CA . SER A 1 101 ? -7.895 22.459 -0.800 1.00 84.62 101 SER A CA 1
ATOM 811 C C . SER A 1 101 ? -7.221 23.370 -1.827 1.00 84.62 101 SER A C 1
ATOM 813 O O . SER A 1 101 ? -7.873 24.265 -2.364 1.00 84.62 101 SER A O 1
ATOM 815 N N . VAL A 1 102 ? -5.956 23.107 -2.167 1.00 88.56 102 VAL A N 1
ATOM 816 C CA . VAL A 1 102 ? -5.210 23.893 -3.164 1.00 88.56 102 VAL A CA 1
ATOM 817 C C . VAL A 1 102 ? -5.859 23.793 -4.545 1.00 88.56 102 VAL A C 1
ATOM 819 O O . VAL A 1 102 ? -6.030 24.807 -5.222 1.00 88.56 102 VAL A O 1
ATOM 822 N N . THR A 1 103 ? -6.279 22.594 -4.953 1.00 86.06 103 THR A N 1
ATOM 823 C CA . THR A 1 103 ? -6.952 22.391 -6.248 1.00 86.06 103 THR A CA 1
ATOM 824 C C . THR A 1 103 ? -8.304 23.100 -6.319 1.00 86.06 103 THR A C 1
ATOM 826 O O . THR A 1 103 ? -8.579 23.760 -7.319 1.00 86.06 103 THR A O 1
ATOM 829 N N . MET A 1 104 ? -9.117 23.056 -5.256 1.00 90.62 104 MET A N 1
ATOM 830 C CA . MET A 1 104 ? -10.374 23.817 -5.195 1.00 90.62 104 MET A CA 1
ATOM 831 C C . MET A 1 104 ? -10.149 25.325 -5.323 1.00 90.62 104 MET A C 1
ATOM 833 O O . MET A 1 104 ? -10.828 25.975 -6.117 1.00 90.62 104 MET A O 1
ATOM 837 N N . ILE A 1 105 ? -9.181 25.879 -4.586 1.00 91.88 105 ILE A N 1
ATOM 838 C CA . ILE A 1 105 ? -8.863 27.313 -4.652 1.00 91.88 105 ILE A CA 1
ATOM 839 C C . ILE A 1 105 ? -8.411 27.693 -6.067 1.00 91.88 105 ILE A C 1
ATOM 841 O O . ILE A 1 105 ? -8.881 28.691 -6.611 1.00 91.88 105 ILE A O 1
ATOM 845 N N . GLY A 1 106 ? -7.558 26.873 -6.688 1.00 89.88 106 GLY A N 1
ATOM 846 C CA . GLY A 1 106 ? -7.111 27.081 -8.064 1.00 89.88 106 GLY A CA 1
ATOM 847 C C . GLY A 1 106 ? -8.269 27.112 -9.066 1.00 89.88 106 GLY A C 1
ATOM 848 O O . GLY A 1 106 ? -8.339 28.025 -9.885 1.00 89.88 106 GLY A O 1
ATOM 849 N N . ILE A 1 107 ? -9.214 26.171 -8.968 1.00 90.75 107 ILE A N 1
ATOM 850 C CA . ILE A 1 107 ? -10.391 26.119 -9.853 1.00 90.75 107 ILE A CA 1
ATOM 851 C C . ILE A 1 107 ? -11.252 27.377 -9.698 1.00 90.75 107 ILE A C 1
ATOM 853 O O . ILE A 1 107 ? -11.643 27.980 -10.698 1.00 90.75 107 ILE A O 1
ATOM 857 N N . VAL A 1 108 ? -11.524 27.802 -8.461 1.00 92.31 108 VAL A N 1
ATOM 858 C CA . VAL A 1 108 ? -12.321 29.012 -8.196 1.00 92.31 108 VAL A CA 1
ATOM 859 C C . VAL A 1 108 ? -11.639 30.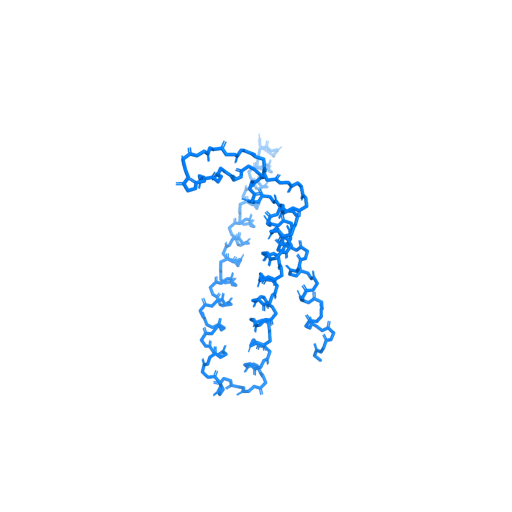254 -8.770 1.00 92.31 108 VAL A C 1
ATOM 861 O O . VAL A 1 108 ? -12.302 31.093 -9.377 1.00 92.31 108 VAL A O 1
ATOM 864 N N . LEU A 1 109 ? -10.316 30.357 -8.629 1.00 91.12 109 LEU A N 1
ATOM 865 C CA . LEU A 1 109 ? -9.553 31.497 -9.132 1.00 91.12 109 LEU A CA 1
ATOM 866 C C . LEU A 1 109 ? -9.554 31.553 -10.667 1.00 91.12 109 LEU A C 1
ATOM 868 O O . LEU A 1 109 ? -9.760 32.620 -11.240 1.00 91.12 109 LEU A O 1
ATOM 872 N N . VAL A 1 110 ? -9.408 30.404 -11.333 1.00 91.88 110 VAL A N 1
ATOM 873 C CA . VAL A 1 110 ? -9.511 30.306 -12.799 1.00 91.88 110 VAL A CA 1
ATOM 874 C C . VAL A 1 110 ? -10.905 30.709 -13.282 1.00 91.88 110 VAL A C 1
ATOM 876 O O . VAL A 1 110 ? -11.018 31.479 -14.234 1.00 91.88 110 VAL A O 1
ATOM 879 N N . LEU A 1 111 ? -11.965 30.248 -12.611 1.00 90.06 111 LEU A N 1
ATOM 880 C CA . LEU A 1 111 ? -13.340 30.628 -12.949 1.00 90.06 111 LEU A CA 1
ATOM 881 C C . LEU A 1 111 ? -13.591 32.128 -12.754 1.00 90.06 111 LEU A C 1
ATOM 883 O O . LEU A 1 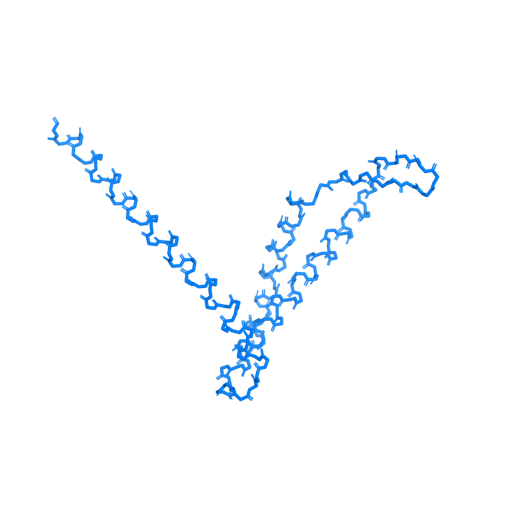111 ? -14.251 32.742 -13.588 1.00 90.06 111 LEU A O 1
ATOM 887 N N . ALA A 1 112 ? -13.043 32.729 -11.695 1.00 86.62 112 ALA A N 1
ATOM 888 C CA . ALA A 1 112 ? -13.164 34.163 -11.443 1.00 86.62 112 ALA A CA 1
ATOM 889 C C . ALA A 1 112 ? -12.459 35.002 -12.522 1.00 86.62 112 ALA A C 1
ATOM 891 O O . ALA A 1 112 ? -13.032 35.973 -13.012 1.00 86.62 112 ALA A O 1
ATOM 892 N N . VAL A 1 113 ? -11.253 34.601 -12.939 1.00 88.38 113 VAL A N 1
ATOM 893 C CA . VAL A 1 113 ? -10.520 35.264 -14.032 1.00 88.38 113 VAL A CA 1
ATOM 894 C C . VAL A 1 113 ? -11.252 35.100 -15.365 1.00 88.38 113 VAL A C 1
ATOM 896 O O . VAL A 1 113 ? -11.393 36.069 -16.106 1.00 88.38 113 VAL A O 1
ATOM 899 N N . ALA A 1 114 ? -11.760 33.901 -15.660 1.00 86.06 114 ALA A N 1
ATOM 900 C CA . ALA A 1 114 ? -12.533 33.653 -16.874 1.00 86.06 114 ALA A CA 1
ATOM 901 C C . ALA A 1 114 ? -13.821 34.491 -16.911 1.00 86.06 114 ALA A C 1
ATOM 903 O O . ALA A 1 114 ? -14.130 35.090 -17.935 1.00 86.06 114 ALA A O 1
ATOM 904 N N . ALA A 1 115 ? -14.545 34.585 -15.793 1.00 86.44 115 ALA A N 1
ATOM 905 C CA . ALA A 1 115 ? -15.731 35.431 -15.689 1.00 86.44 115 ALA A CA 1
ATOM 906 C C . ALA A 1 115 ? -15.390 36.918 -15.863 1.00 86.44 115 ALA A C 1
ATOM 908 O O . ALA A 1 115 ? -16.109 37.625 -16.566 1.00 86.44 115 ALA A O 1
ATOM 909 N N . PHE A 1 116 ? -14.280 37.379 -15.277 1.00 86.00 116 PHE A N 1
ATOM 910 C CA . PHE A 1 116 ? -13.803 38.752 -15.439 1.00 86.00 116 PHE A CA 1
ATOM 911 C C . PHE A 1 116 ? -13.487 39.080 -16.906 1.00 86.00 116 PHE A C 1
ATOM 913 O O . PHE A 1 116 ? -13.950 40.100 -17.395 1.00 86.00 116 PHE A O 1
ATOM 920 N N . LEU A 1 117 ? -12.798 38.187 -17.624 1.00 83.81 117 LEU A N 1
ATOM 921 C CA . LEU A 1 117 ? -12.473 38.340 -19.054 1.00 83.81 117 LEU A CA 1
ATOM 922 C C . LEU A 1 117 ? -13.685 38.284 -19.999 1.00 83.81 117 LEU A C 1
ATOM 924 O O . LEU A 1 117 ? -13.576 38.687 -21.150 1.00 83.81 117 LEU A O 1
ATOM 928 N N . ILE A 1 118 ? -14.807 37.705 -19.566 1.00 83.62 118 ILE A N 1
ATOM 929 C CA . ILE A 1 118 ? -16.041 37.642 -20.368 1.00 83.62 118 ILE A CA 1
ATOM 930 C C . ILE A 1 118 ? -16.917 38.879 -20.120 1.00 83.62 118 ILE A C 1
ATOM 932 O O . ILE A 1 118 ? -17.660 39.296 -21.007 1.00 83.62 118 ILE A O 1
ATOM 936 N N . LEU A 1 119 ? -16.872 39.436 -18.907 1.00 74.62 119 LEU A N 1
ATOM 937 C CA . LEU A 1 119 ? -17.705 40.566 -18.482 1.00 74.62 119 LEU A CA 1
ATOM 938 C C . LEU A 1 119 ? -17.079 41.942 -18.756 1.00 74.62 119 LEU A C 1
ATOM 940 O O . LEU A 1 119 ? -17.818 42.927 -18.758 1.00 74.62 119 LEU A O 1
ATOM 944 N N . PHE A 1 120 ? -15.763 42.013 -18.966 1.00 66.50 120 PHE A N 1
ATOM 945 C CA . PHE A 1 120 ? -14.995 43.225 -19.273 1.00 66.50 120 PHE A CA 1
ATOM 946 C C . PHE A 1 120 ? -14.175 43.036 -20.547 1.00 66.50 120 PHE A C 1
ATOM 948 O O . PHE A 1 120 ? -14.111 44.007 -21.333 1.00 66.50 120 PHE A O 1
#

Foldseek 3Di:
DVVVLVVQLVVLLVVQLVVLVVPPDQFDQDQPPVRDTDRHDDPVNSNVVSNVRSNVRSVVRSVLVVLCVVCVVVVNPDVVSVCSCVVPVVVVVVVVVVVVVVVVVVVVVVVVVVVVVVVD

Sequence (120 aa):
MEKRLLKTAVYSFLIGFALTVIFVPIGQERIGWLGDVSTAVSYPDYFYMVFRYALMFTAVCVLVAFLRVANRQTDGKIPLARFVVEWIIEPLKSLFIGFASVTMIGIVLVLAVAAFLILF

pLDDT: mean 75.33, std 9.51, range [50.91, 92.31]